Protein AF-A0A1C3RME6-F1 (afdb_monomer_lite)

Organism: Boreogadus saida (NCBI:txid44932)

Sequence (147 aa):
ELRRQRELEEEKRQHLVREQQKALLAQLQLDEETGEYIPCPPPSAPLQSAVTPLEVTQNVSYTEESGDAMSFDECLQLLAETFPVEETENTPVCLDTTAVSAPMMPPEQPVLPPATLSPAPLPPPPPQRITPDLEQAWMELLSLPEL

Secondary structure (DSSP, 8-state):
-HHHHHHHHHHHHHHHHHHHHHHHHTTEEE-TTT--EEEPPPTTS----S----------------TTS--HHHHHHHHHHHS------S-----------------------------PPPPPPPP----HHHHHHHHHHHTPPP-

pLDDT: mean 70.05, std 21.77, range [34.31, 98.56]

Foldseek 3Di:
DVVVVVVVVVVVVVVVVVVVVVVVQVQWDQDPVPRDTDGHDDPPPPPPDDDDPPPPPPPPPPPPDDPPPQDPVSVVVVVCVVDPPPCPDDDPPPPDDDDDDDDDDDDDDDDDDDDDDDDDDDDDDDPPPPPVVVVVVVVVVVPDDDD

Radius of gyration: 32.15 Å; chains: 1; bounding box: 65×58×82 Å

Structure (mmCIF, N/CA/C/O backbone):
data_AF-A0A1C3RME6-F1
#
_entry.id   AF-A0A1C3RME6-F1
#
loop_
_atom_site.group_PDB
_atom_site.id
_atom_site.type_symbol
_atom_site.label_atom_id
_atom_site.label_alt_id
_atom_site.label_comp_id
_atom_site.label_asym_id
_atom_site.label_entity_id
_atom_site.label_seq_id
_atom_site.pdbx_PDB_ins_code
_atom_site.Cartn_x
_atom_site.Cartn_y
_atom_site.Cartn_z
_atom_site.occupancy
_atom_site.B_iso_or_equiv
_atom_site.auth_seq_id
_atom_site.auth_comp_id
_atom_site.auth_asym_id
_atom_site.auth_atom_id
_atom_site.pdbx_PDB_model_num
ATOM 1 N N . GLU A 1 1 ? 17.113 -11.550 -31.499 1.00 85.44 1 GLU A N 1
ATOM 2 C CA . GLU A 1 1 ? 15.752 -11.051 -31.806 1.00 85.44 1 GLU A CA 1
ATOM 3 C C . GLU A 1 1 ? 14.664 -11.743 -30.984 1.00 85.44 1 GLU A C 1
ATOM 5 O O . GLU A 1 1 ? 13.968 -11.045 -30.261 1.00 85.44 1 GLU A O 1
ATOM 10 N N . LEU A 1 2 ? 14.581 -13.082 -30.966 1.00 94.06 2 LEU A N 1
ATOM 11 C CA . LEU A 1 2 ? 13.577 -13.829 -30.174 1.00 94.06 2 LEU A CA 1
ATOM 12 C C . LEU A 1 2 ? 13.525 -13.470 -28.676 1.00 94.06 2 LEU A C 1
ATOM 14 O O . LEU A 1 2 ? 12.446 -13.379 -28.099 1.00 94.06 2 LEU A O 1
ATOM 18 N N . ARG A 1 3 ? 14.679 -13.225 -28.044 1.00 95.06 3 ARG A N 1
ATOM 19 C CA . ARG A 1 3 ? 14.742 -12.800 -26.637 1.00 95.06 3 ARG A CA 1
ATOM 20 C C . ARG A 1 3 ? 14.055 -11.449 -26.404 1.00 95.06 3 ARG A C 1
ATOM 22 O O . ARG A 1 3 ? 13.219 -11.346 -25.518 1.00 95.06 3 ARG A O 1
ATOM 29 N N . ARG A 1 4 ? 14.343 -10.460 -27.256 1.00 96.25 4 ARG A N 1
ATOM 30 C CA . ARG A 1 4 ? 13.717 -9.129 -27.208 1.00 96.25 4 ARG A CA 1
ATOM 31 C C . ARG A 1 4 ? 12.199 -9.221 -27.400 1.00 96.25 4 ARG A C 1
ATOM 33 O O . ARG A 1 4 ? 11.458 -8.501 -26.747 1.00 96.25 4 ARG A O 1
ATOM 40 N N . GLN A 1 5 ? 11.736 -10.119 -28.273 1.00 96.75 5 GLN A N 1
ATOM 41 C CA . GLN A 1 5 ? 10.302 -10.334 -28.485 1.00 96.75 5 GLN A CA 1
ATOM 42 C C . GLN A 1 5 ? 9.608 -10.863 -27.223 1.00 96.75 5 GLN A C 1
ATOM 44 O O . GLN A 1 5 ? 8.546 -10.367 -26.859 1.00 96.75 5 GLN A O 1
ATOM 49 N N . ARG A 1 6 ? 10.225 -11.840 -26.545 1.00 97.44 6 ARG A N 1
ATOM 50 C CA . ARG A 1 6 ? 9.714 -12.379 -25.279 1.00 97.44 6 ARG A CA 1
ATOM 51 C C . ARG A 1 6 ? 9.652 -11.303 -24.195 1.00 97.44 6 ARG A C 1
ATOM 53 O O . ARG A 1 6 ? 8.645 -11.200 -23.509 1.00 97.44 6 ARG A O 1
ATOM 60 N N . GLU A 1 7 ? 10.710 -10.506 -24.066 1.00 97.69 7 GLU A N 1
ATOM 61 C CA . GLU A 1 7 ? 10.780 -9.413 -23.086 1.00 97.69 7 GLU A CA 1
ATOM 62 C C . GLU A 1 7 ? 9.644 -8.394 -23.308 1.00 97.69 7 GLU A C 1
ATOM 64 O O . GLU A 1 7 ? 8.964 -8.018 -22.357 1.00 97.69 7 GLU A O 1
ATOM 69 N N . LEU A 1 8 ? 9.356 -8.029 -24.564 1.00 97.81 8 LEU A N 1
ATOM 70 C CA . LEU A 1 8 ? 8.255 -7.118 -24.903 1.00 97.81 8 LEU A CA 1
ATOM 71 C C . LEU A 1 8 ? 6.871 -7.694 -24.549 1.00 97.81 8 LEU A C 1
ATOM 73 O O . LEU A 1 8 ? 5.979 -6.979 -24.096 1.00 97.81 8 LEU A O 1
ATOM 77 N N . GLU A 1 9 ? 6.655 -8.984 -24.801 1.00 97.44 9 GLU A N 1
ATOM 78 C CA . GLU A 1 9 ? 5.394 -9.651 -24.468 1.00 97.44 9 GLU A CA 1
ATOM 79 C C . GLU A 1 9 ? 5.183 -9.723 -22.953 1.00 97.44 9 GLU A C 1
ATOM 81 O O . GLU A 1 9 ? 4.087 -9.452 -22.452 1.00 97.44 9 GLU A O 1
ATOM 86 N N . GLU A 1 10 ? 6.249 -10.021 -22.215 1.00 98.06 10 GLU A N 1
ATOM 87 C CA . GLU A 1 10 ? 6.218 -10.036 -20.762 1.00 98.06 10 GLU A CA 1
ATOM 88 C C . GLU A 1 10 ? 5.923 -8.645 -20.190 1.00 98.06 10 GLU A C 1
ATOM 90 O O . GLU A 1 10 ? 5.068 -8.519 -19.312 1.00 98.06 10 GLU A O 1
ATOM 95 N N . GLU A 1 11 ? 6.544 -7.597 -20.734 1.00 98.00 11 GLU A N 1
ATOM 96 C CA . GLU A 1 11 ? 6.275 -6.213 -20.341 1.00 98.00 11 GLU A CA 1
ATOM 97 C C . GLU A 1 11 ? 4.802 -5.839 -20.560 1.00 98.00 11 GLU A C 1
ATOM 99 O O . GLU A 1 11 ? 4.163 -5.291 -19.658 1.00 98.00 11 GLU A O 1
ATOM 104 N N . LYS A 1 12 ? 4.216 -6.208 -21.708 1.00 98.38 12 LYS A N 1
ATOM 105 C CA . LYS A 1 12 ? 2.783 -5.992 -21.974 1.00 98.38 12 LYS A CA 1
ATOM 106 C C . LYS A 1 12 ? 1.897 -6.715 -20.965 1.00 98.38 12 LYS A C 1
ATOM 108 O O . LYS A 1 12 ? 0.927 -6.136 -20.476 1.00 98.38 12 LYS A O 1
ATOM 113 N N . ARG A 1 13 ? 2.233 -7.963 -20.625 1.00 98.38 13 ARG A N 1
ATOM 114 C CA . ARG A 1 13 ? 1.498 -8.732 -19.614 1.00 98.38 13 ARG A CA 1
ATOM 115 C C . ARG A 1 13 ? 1.576 -8.052 -18.248 1.00 98.38 13 ARG A C 1
ATOM 117 O O . ARG A 1 13 ? 0.554 -7.899 -17.584 1.00 98.38 13 ARG A O 1
ATOM 124 N N . GLN A 1 14 ? 2.767 -7.614 -17.843 1.00 98.38 14 GLN A N 1
ATOM 125 C CA . GLN A 1 14 ? 2.961 -6.895 -16.585 1.00 98.38 14 GLN A CA 1
ATOM 126 C C . GLN A 1 14 ? 2.200 -5.564 -16.568 1.00 98.38 14 GLN A C 1
ATOM 128 O O . GLN A 1 14 ? 1.603 -5.216 -15.551 1.00 98.38 14 GLN A O 1
ATOM 133 N N . HIS A 1 15 ? 2.189 -4.838 -17.686 1.00 98.56 15 HIS A N 1
ATOM 134 C CA . HIS A 1 15 ? 1.440 -3.594 -17.824 1.00 98.56 15 HIS A CA 1
ATOM 135 C C . HIS A 1 15 ? -0.065 -3.824 -17.649 1.00 98.56 15 HIS A C 1
ATOM 137 O O . HIS A 1 15 ? -0.709 -3.106 -16.893 1.00 98.56 15 HIS A O 1
ATOM 143 N N . LEU A 1 16 ? -0.621 -4.859 -18.285 1.00 98.56 16 LEU A N 1
ATOM 144 C CA . LEU A 1 16 ? -2.035 -5.207 -18.143 1.00 98.56 16 LEU A CA 1
ATOM 145 C C . LEU A 1 16 ? -2.411 -5.527 -16.689 1.00 98.56 16 LEU A C 1
ATOM 147 O O . LEU A 1 16 ? -3.456 -5.094 -16.212 1.00 98.56 16 LEU A O 1
ATOM 151 N N . VAL A 1 17 ? -1.567 -6.281 -15.979 1.00 98.44 17 VAL A N 1
ATOM 152 C CA . VAL A 1 17 ? -1.802 -6.604 -14.562 1.00 98.44 17 VAL A CA 1
ATOM 153 C C . VAL A 1 17 ? -1.770 -5.340 -13.703 1.00 98.44 17 VAL A C 1
ATOM 155 O O . VAL A 1 17 ? -2.672 -5.145 -12.892 1.00 98.44 17 VAL A O 1
ATOM 158 N N . ARG A 1 18 ? -0.785 -4.458 -13.914 1.00 98.50 18 ARG A N 1
ATOM 159 C CA . ARG A 1 18 ? -0.698 -3.173 -13.203 1.00 98.50 18 ARG A CA 1
ATOM 160 C C . ARG A 1 18 ? -1.922 -2.297 -13.449 1.00 98.50 18 ARG A C 1
ATOM 162 O O . ARG A 1 18 ? -2.466 -1.750 -12.497 1.00 98.50 18 ARG A O 1
ATOM 169 N N . GLU A 1 19 ? -2.386 -2.206 -14.692 1.00 98.19 19 GLU A N 1
ATOM 170 C CA . GLU A 1 19 ? -3.584 -1.431 -15.026 1.00 98.19 19 GLU A CA 1
ATOM 171 C C . GLU A 1 19 ? -4.847 -2.019 -14.383 1.00 98.19 19 GLU A C 1
ATOM 173 O O . GLU A 1 19 ? -5.666 -1.265 -13.866 1.00 98.19 19 GLU A O 1
ATOM 178 N N . GLN A 1 20 ? -4.986 -3.349 -14.323 1.00 98.19 20 GLN A N 1
ATOM 179 C CA . GLN A 1 20 ? -6.093 -3.977 -13.592 1.00 98.19 20 GLN A CA 1
ATOM 180 C C . GLN A 1 20 ? -6.042 -3.685 -12.088 1.00 98.19 20 GLN A C 1
ATOM 182 O O . GLN A 1 20 ? -7.061 -3.331 -11.500 1.00 98.19 20 GLN A O 1
ATOM 187 N N . GLN A 1 21 ? -4.867 -3.792 -11.462 1.00 97.31 21 GLN A N 1
ATOM 188 C CA . GLN A 1 21 ? -4.699 -3.453 -10.044 1.00 97.31 21 GLN A CA 1
ATOM 189 C C . GLN A 1 21 ? -5.022 -1.982 -9.782 1.00 97.31 21 GLN A C 1
ATOM 191 O O . GLN A 1 21 ? -5.743 -1.661 -8.841 1.00 97.31 21 GLN A O 1
ATOM 196 N N . LYS A 1 22 ? -4.545 -1.089 -10.650 1.00 97.00 22 LYS A N 1
ATOM 197 C CA . LYS A 1 22 ? -4.846 0.339 -10.583 1.00 97.00 22 LYS A CA 1
ATOM 198 C C . LYS A 1 22 ? -6.343 0.607 -10.731 1.00 97.00 22 LYS A C 1
ATOM 200 O O . LYS A 1 22 ? -6.877 1.417 -9.985 1.00 97.00 22 LYS A O 1
ATOM 205 N N . ALA A 1 23 ? -7.025 -0.080 -11.647 1.00 94.75 23 ALA A N 1
ATOM 206 C CA . ALA A 1 23 ? -8.469 0.045 -11.826 1.00 94.75 23 ALA A CA 1
ATOM 207 C C . ALA A 1 23 ? -9.260 -0.458 -10.606 1.00 94.75 23 ALA A C 1
ATOM 209 O O . ALA A 1 23 ? -10.302 0.107 -10.283 1.00 94.75 23 ALA A O 1
ATOM 210 N N . LEU A 1 24 ? -8.771 -1.490 -9.910 1.00 93.44 24 LEU A N 1
ATOM 211 C CA . LEU A 1 24 ? -9.358 -1.948 -8.649 1.00 93.44 24 LEU A CA 1
ATOM 212 C C . LEU A 1 24 ? -9.175 -0.905 -7.538 1.00 93.44 24 LEU A C 1
ATOM 214 O O . LEU A 1 24 ? -10.134 -0.568 -6.856 1.00 93.44 24 LEU A O 1
ATOM 218 N N . LEU A 1 25 ? -7.970 -0.350 -7.398 1.00 94.12 25 LEU A N 1
ATOM 219 C CA . LEU A 1 25 ? -7.682 0.683 -6.399 1.00 94.12 25 LEU A CA 1
ATOM 220 C C . LEU A 1 25 ? -8.427 1.995 -6.677 1.00 94.12 25 LEU A C 1
ATOM 222 O O . LEU A 1 25 ? -8.853 2.655 -5.741 1.00 94.12 25 LEU A O 1
ATOM 226 N N . ALA A 1 26 ? -8.635 2.359 -7.945 1.00 93.06 26 ALA A N 1
ATOM 227 C CA . ALA A 1 26 ? -9.382 3.560 -8.328 1.00 93.06 26 ALA A CA 1
ATOM 228 C C . ALA A 1 26 ? -10.871 3.507 -7.941 1.00 93.06 26 ALA A C 1
ATOM 230 O O . ALA A 1 26 ? -11.537 4.539 -7.922 1.00 93.06 26 ALA A O 1
ATOM 231 N N . GLN A 1 27 ? -11.397 2.315 -7.644 1.00 93.50 27 GLN A N 1
ATOM 232 C CA . GLN A 1 27 ? -12.745 2.138 -7.102 1.00 93.50 27 GLN A CA 1
ATOM 233 C C . GLN A 1 27 ? -12.799 2.347 -5.584 1.00 93.50 27 GLN A C 1
ATOM 235 O O . GLN A 1 27 ? -13.864 2.175 -5.005 1.00 93.50 27 GLN A O 1
ATOM 240 N N . LEU A 1 28 ? -11.687 2.696 -4.935 1.00 93.69 28 LEU A N 1
ATOM 241 C CA . LEU A 1 28 ? -11.619 2.995 -3.511 1.00 93.69 28 LEU A CA 1
ATOM 242 C C . LEU A 1 28 ? -11.263 4.474 -3.312 1.00 93.69 28 LEU A C 1
ATOM 244 O O . LEU A 1 28 ? -10.358 4.994 -3.966 1.00 93.69 28 LEU A O 1
ATOM 248 N N . GLN A 1 29 ? -11.948 5.143 -2.389 1.00 93.25 29 GLN A N 1
ATOM 249 C CA . GLN A 1 29 ? -11.648 6.503 -1.944 1.00 93.25 29 GLN A CA 1
ATOM 250 C C . GLN A 1 29 ? -11.252 6.467 -0.473 1.00 93.25 29 GLN A C 1
ATOM 252 O O . GLN A 1 29 ? -11.883 5.776 0.318 1.00 93.25 29 GLN A O 1
ATOM 257 N N . LEU A 1 30 ? -10.198 7.198 -0.115 1.00 93.75 30 LEU A N 1
ATOM 258 C CA . LEU A 1 30 ? -9.815 7.379 1.279 1.00 93.75 30 LEU A CA 1
ATOM 259 C C . LEU A 1 30 ? -10.784 8.368 1.932 1.00 93.75 30 LEU A C 1
ATOM 261 O O . LEU A 1 30 ? -10.936 9.488 1.443 1.00 93.75 30 LEU A O 1
ATOM 265 N N . ASP A 1 31 ? -11.435 7.948 3.007 1.00 95.81 31 ASP A N 1
ATOM 266 C CA . ASP A 1 31 ? -12.222 8.824 3.862 1.00 95.81 31 ASP A CA 1
ATOM 267 C C . ASP A 1 31 ? -11.277 9.651 4.744 1.00 95.81 31 ASP A C 1
ATOM 269 O O . ASP A 1 31 ? -10.496 9.093 5.512 1.00 95.81 31 ASP A O 1
ATOM 273 N N . GLU A 1 32 ? -11.322 10.978 4.623 1.00 95.25 32 GLU A N 1
ATOM 274 C CA . GLU A 1 32 ? -10.456 11.885 5.386 1.00 95.25 32 GLU A CA 1
ATOM 275 C C . GLU A 1 32 ? -10.823 11.935 6.878 1.00 95.25 32 GLU A C 1
ATOM 277 O O . GLU A 1 32 ? -9.965 12.253 7.700 1.00 95.25 32 GLU A O 1
ATOM 282 N N . GLU A 1 33 ? -12.069 11.606 7.238 1.00 93.69 33 GLU A N 1
ATOM 283 C CA . GLU A 1 33 ? -12.520 11.598 8.634 1.00 93.69 33 GLU A CA 1
ATOM 284 C C . GLU A 1 33 ? -12.075 10.322 9.363 1.00 93.69 33 GLU A C 1
ATOM 286 O O . GLU A 1 33 ? -11.569 10.393 10.485 1.00 93.69 33 GLU A O 1
ATOM 291 N N . THR A 1 34 ? -12.213 9.164 8.711 1.00 94.38 34 THR A N 1
ATOM 292 C CA . THR A 1 34 ? -11.934 7.853 9.328 1.00 94.38 34 THR A CA 1
ATOM 293 C C . THR A 1 34 ? -10.549 7.295 8.964 1.00 94.38 34 THR A C 1
ATOM 295 O O . THR A 1 34 ? -9.998 6.469 9.688 1.00 94.38 34 THR A O 1
ATOM 298 N N . GLY A 1 35 ? -9.947 7.738 7.856 1.00 95.88 35 GLY A N 1
ATOM 299 C CA . GLY A 1 35 ? -8.686 7.202 7.326 1.00 95.88 35 GLY A CA 1
ATOM 300 C C . GLY A 1 35 ? -8.822 5.836 6.640 1.00 95.88 35 GLY A C 1
ATOM 301 O O . GLY A 1 35 ? -7.819 5.170 6.380 1.00 95.88 35 GLY A O 1
ATOM 302 N N . GLU A 1 36 ? -10.047 5.401 6.348 1.00 95.00 36 GLU A N 1
ATOM 303 C CA . GLU A 1 36 ? -10.349 4.103 5.741 1.00 95.00 36 GLU A CA 1
ATOM 304 C C . GLU A 1 36 ? -10.625 4.230 4.236 1.00 95.00 36 GLU A C 1
ATOM 306 O O . GLU A 1 36 ? -11.135 5.242 3.762 1.00 95.00 36 GLU A O 1
ATOM 311 N N . TYR A 1 37 ? -10.297 3.194 3.459 1.00 94.88 37 TYR A N 1
ATOM 312 C CA . TYR A 1 37 ? -10.639 3.135 2.035 1.00 94.88 37 TYR A CA 1
ATOM 313 C C . TYR A 1 37 ? -12.058 2.585 1.852 1.00 94.88 37 TYR A C 1
ATOM 315 O O . TYR A 1 37 ? -12.301 1.404 2.105 1.00 94.88 37 TYR A O 1
ATOM 323 N N . ILE A 1 38 ? -12.974 3.412 1.351 1.00 94.69 38 ILE A N 1
ATOM 324 C CA . ILE A 1 38 ? -14.369 3.050 1.082 1.00 94.69 38 ILE A CA 1
ATOM 325 C C . ILE A 1 38 ? -14.636 2.873 -0.425 1.00 94.69 38 ILE A C 1
ATOM 327 O O . ILE A 1 38 ? -14.039 3.580 -1.241 1.00 94.69 38 ILE A O 1
ATOM 331 N N . PRO A 1 39 ? -15.522 1.947 -0.843 1.00 93.25 39 PRO A N 1
ATOM 332 C CA . PRO A 1 39 ? -15.876 1.780 -2.252 1.00 93.25 39 PRO A CA 1
ATOM 333 C C . PRO A 1 39 ? -16.585 3.006 -2.849 1.00 93.25 39 PRO A C 1
ATOM 335 O O . PRO A 1 39 ? -17.614 3.453 -2.344 1.00 93.25 39 PRO A O 1
ATOM 338 N N . CYS A 1 40 ? -16.083 3.497 -3.981 1.00 85.50 40 CYS A N 1
ATOM 339 C CA . CYS A 1 40 ? -16.723 4.526 -4.792 1.00 85.50 40 CYS A CA 1
ATOM 340 C C . CYS A 1 40 ? -17.900 3.930 -5.579 1.00 85.50 40 CYS A C 1
ATOM 342 O O . CYS A 1 40 ? -17.709 2.951 -6.312 1.00 85.50 40 CYS A O 1
ATOM 344 N N . PRO A 1 41 ? -19.102 4.528 -5.532 1.00 76.81 41 PRO A N 1
ATOM 345 C CA . PRO A 1 41 ? -20.180 4.122 -6.420 1.00 76.81 41 PRO A CA 1
ATOM 346 C C . PRO A 1 41 ? -19.807 4.406 -7.889 1.00 76.81 41 PRO A C 1
ATOM 348 O O . PRO A 1 41 ? -19.129 5.395 -8.185 1.00 76.81 41 PRO A O 1
ATOM 351 N N . PRO A 1 42 ? -20.247 3.562 -8.840 1.00 75.12 42 PRO A N 1
ATOM 352 C CA . PRO A 1 42 ? -19.951 3.764 -10.251 1.00 75.12 42 PRO A CA 1
ATOM 353 C C . PRO A 1 42 ? -20.575 5.076 -10.763 1.00 75.12 42 PRO A C 1
ATOM 355 O O . PRO A 1 42 ? -21.692 5.422 -10.373 1.00 75.12 42 PRO A O 1
ATOM 358 N N . PRO A 1 43 ? -19.929 5.771 -11.719 1.00 66.06 43 PRO A N 1
ATOM 359 C CA . PRO A 1 43 ? -20.345 7.097 -12.199 1.00 66.06 43 PRO A CA 1
ATOM 360 C C . PRO A 1 43 ? -21.704 7.130 -12.926 1.00 66.06 43 PRO A C 1
ATOM 362 O O . PRO A 1 43 ? -22.167 8.197 -13.315 1.00 66.06 43 PRO A O 1
ATOM 365 N N . SER A 1 44 ? -22.344 5.978 -13.149 1.00 59.00 44 SER A N 1
ATOM 366 C CA . SER A 1 44 ? -23.678 5.870 -13.762 1.00 59.00 44 SER A CA 1
ATOM 367 C C . SER A 1 44 ? -24.819 5.736 -12.751 1.00 59.00 44 SER A C 1
ATOM 369 O O . SER A 1 44 ? -25.978 5.697 -13.161 1.00 59.00 44 SER A O 1
ATOM 371 N N . ALA A 1 45 ? -24.527 5.672 -11.450 1.00 53.12 45 ALA A N 1
ATOM 372 C CA . ALA A 1 45 ? -25.559 5.788 -10.431 1.00 53.12 45 ALA A CA 1
ATOM 373 C C . ALA A 1 45 ? -25.965 7.270 -10.317 1.00 53.12 45 ALA A C 1
ATOM 375 O O . ALA A 1 45 ? -25.095 8.116 -10.093 1.00 53.12 45 ALA A O 1
ATOM 376 N N . PRO A 1 46 ? -27.252 7.629 -10.487 1.00 50.25 46 PRO A N 1
ATOM 377 C CA . PRO A 1 46 ? -27.706 8.983 -10.209 1.00 50.25 46 PRO A CA 1
ATOM 378 C C . PRO A 1 46 ? -27.309 9.344 -8.778 1.00 50.25 46 PRO A C 1
ATOM 380 O O . PRO A 1 46 ? -27.621 8.595 -7.854 1.00 50.25 46 PRO A O 1
ATOM 383 N N . LEU A 1 47 ? -26.627 10.479 -8.605 1.00 50.62 47 LEU A N 1
ATOM 384 C CA . LEU A 1 47 ? -26.318 11.058 -7.301 1.00 50.62 47 LEU A CA 1
ATOM 385 C C . LEU A 1 47 ? -27.630 11.425 -6.595 1.00 50.62 47 LEU A C 1
ATOM 387 O O . LEU A 1 47 ? -28.085 12.568 -6.646 1.00 50.62 47 LEU A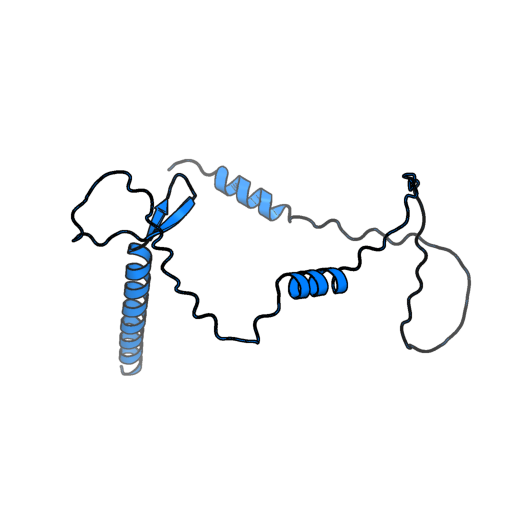 O 1
ATOM 391 N N . GLN A 1 48 ? -28.257 10.452 -5.939 1.00 48.00 48 GLN A N 1
ATOM 392 C CA . GLN A 1 48 ? -29.165 10.739 -4.843 1.00 48.00 48 GLN A CA 1
ATOM 393 C C . GLN A 1 48 ? -28.290 11.053 -3.637 1.00 48.00 48 GLN A C 1
ATOM 395 O O . GLN A 1 48 ? -27.747 10.189 -2.959 1.00 48.00 48 GLN A O 1
ATOM 400 N N . SER A 1 49 ? -28.072 12.355 -3.498 1.00 53.03 49 SER A N 1
ATOM 401 C CA . SER A 1 49 ? -27.528 13.008 -2.325 1.00 53.03 49 SER A CA 1
ATOM 402 C C . SER A 1 49 ? -28.276 12.581 -1.056 1.00 53.03 49 SER A C 1
ATOM 404 O O . SER A 1 49 ? -29.471 12.300 -1.112 1.00 53.03 49 SER A O 1
ATOM 406 N N . ALA A 1 50 ? -27.579 12.698 0.072 1.00 42.34 50 ALA A N 1
ATOM 407 C CA . ALA A 1 50 ? -28.103 12.714 1.434 1.00 42.34 50 ALA A CA 1
ATOM 408 C C . ALA A 1 50 ? -28.471 11.360 2.063 1.00 42.34 50 ALA A C 1
ATOM 410 O O . ALA A 1 50 ? -29.341 10.639 1.593 1.00 42.34 50 ALA A O 1
ATOM 411 N N . VAL A 1 51 ? -27.823 11.107 3.208 1.00 46.91 51 VAL A N 1
ATOM 412 C CA . VAL A 1 51 ? -28.388 10.502 4.426 1.00 46.91 51 VAL A CA 1
ATOM 413 C C . VAL A 1 51 ? -29.569 9.572 4.154 1.00 46.91 51 VAL A C 1
ATOM 415 O O . VAL A 1 51 ? -30.729 9.927 4.343 1.00 46.91 51 VAL A O 1
ATOM 418 N N . THR A 1 52 ? -29.268 8.344 3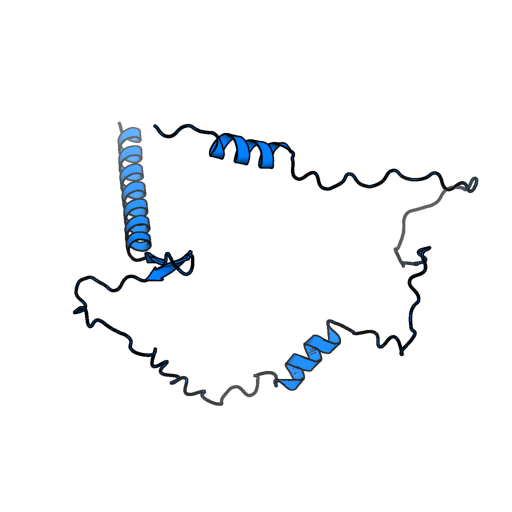.768 1.00 39.84 52 THR A N 1
ATOM 419 C CA . THR A 1 52 ? -30.169 7.232 4.046 1.00 39.84 52 THR A CA 1
ATOM 420 C C . THR A 1 52 ? -29.488 6.403 5.121 1.00 39.84 52 THR A C 1
ATOM 422 O O . THR A 1 52 ? -28.361 5.956 4.884 1.00 39.84 52 THR A O 1
ATOM 425 N N . PRO A 1 53 ? -30.106 6.215 6.305 1.00 45.03 53 PRO A N 1
ATOM 426 C CA . PRO A 1 53 ? -29.648 5.193 7.227 1.00 45.03 53 PRO A CA 1
ATOM 427 C C . PRO A 1 53 ? -29.539 3.913 6.415 1.00 45.03 53 PRO A C 1
ATOM 429 O O . PRO A 1 53 ? -30.469 3.575 5.685 1.00 45.03 53 PRO A O 1
ATOM 432 N N . LEU A 1 54 ? -28.381 3.272 6.494 1.00 45.06 54 LEU A N 1
ATOM 433 C CA . LEU A 1 54 ? -28.153 1.931 6.000 1.00 45.06 54 LEU A CA 1
ATOM 434 C C . LEU A 1 54 ? -29.316 1.060 6.500 1.00 45.06 54 LEU A C 1
ATOM 436 O O . LEU A 1 54 ? -29.311 0.616 7.647 1.00 45.06 54 LEU A O 1
ATOM 440 N N . GLU A 1 55 ? -30.340 0.856 5.669 1.00 47.88 55 GLU A N 1
ATOM 441 C CA . GLU A 1 55 ? -31.270 -0.252 5.826 1.00 47.88 55 GLU A CA 1
ATOM 442 C C . GLU A 1 55 ? -30.422 -1.497 5.587 1.00 47.88 55 GLU A C 1
ATOM 444 O O . GLU A 1 55 ? -30.310 -2.022 4.478 1.00 47.88 55 GLU A O 1
ATOM 449 N N . VAL A 1 56 ? -29.749 -1.925 6.658 1.00 50.78 56 VAL A N 1
ATOM 450 C CA . VAL A 1 56 ? -29.250 -3.278 6.813 1.00 50.78 56 VAL A CA 1
ATOM 451 C C . VAL A 1 56 ? -30.496 -4.139 6.707 1.00 50.78 56 VAL A C 1
ATOM 453 O O . VAL A 1 56 ? -31.235 -4.328 7.671 1.00 50.78 56 VAL A O 1
ATOM 456 N N . THR A 1 57 ? -30.768 -4.608 5.496 1.00 47.62 57 THR A N 1
ATOM 457 C CA . THR A 1 57 ? -31.683 -5.708 5.242 1.00 47.62 57 THR A CA 1
ATOM 458 C C . THR A 1 57 ? -31.077 -6.915 5.942 1.00 47.62 57 THR A C 1
ATOM 460 O O . THR A 1 57 ? -30.301 -7.684 5.380 1.00 47.62 57 THR A O 1
ATOM 463 N N . GLN A 1 58 ? -31.373 -7.040 7.237 1.00 52.50 58 GLN A N 1
ATOM 464 C CA . GLN A 1 58 ? -31.068 -8.206 8.050 1.00 52.50 58 GLN A CA 1
ATOM 465 C C . GLN A 1 58 ? -32.043 -9.318 7.646 1.00 52.50 58 GLN A C 1
ATOM 467 O O . GLN A 1 58 ? -32.867 -9.791 8.418 1.00 52.50 58 GLN A O 1
ATOM 472 N N . ASN A 1 59 ? -31.969 -9.717 6.381 1.00 52.28 59 ASN A N 1
ATOM 473 C CA . ASN A 1 59 ? -32.703 -10.832 5.814 1.00 52.28 59 ASN A CA 1
ATOM 474 C C . ASN A 1 59 ? -31.753 -12.028 5.735 1.00 52.28 59 ASN A C 1
ATOM 476 O O . ASN A 1 59 ? -31.630 -12.676 4.701 1.00 52.28 59 ASN A O 1
ATOM 480 N N . VAL A 1 60 ? -31.070 -12.320 6.844 1.00 48.00 60 VAL A N 1
ATOM 481 C CA . VAL A 1 60 ? -30.572 -13.670 7.082 1.00 48.00 60 VAL A CA 1
ATOM 482 C C . VAL A 1 60 ? -31.743 -14.403 7.708 1.00 48.00 60 VAL A C 1
ATOM 484 O O . VAL A 1 60 ? -31.963 -14.366 8.915 1.00 48.00 60 VAL A O 1
ATOM 487 N N . SER A 1 61 ? -32.563 -15.019 6.861 1.00 53.00 61 SER A N 1
ATOM 488 C CA . SER A 1 61 ? -33.378 -16.139 7.302 1.00 53.00 61 SER A CA 1
ATOM 489 C C . SER A 1 61 ? -32.404 -17.209 7.784 1.00 53.00 61 SER A C 1
ATOM 491 O O . SER A 1 61 ? -31.835 -17.935 6.970 1.00 53.00 61 SER A O 1
ATOM 493 N N . TYR A 1 62 ? -32.155 -17.248 9.093 1.00 54.53 62 TYR A N 1
ATOM 494 C CA . TYR A 1 62 ? -31.489 -18.369 9.732 1.00 54.53 62 TYR A CA 1
ATOM 495 C C . TYR A 1 62 ? -32.396 -19.576 9.508 1.00 54.53 62 TYR A C 1
ATOM 497 O O . TYR A 1 62 ? -33.410 -19.740 10.182 1.00 54.53 62 TYR A O 1
ATOM 505 N N . THR A 1 63 ? -32.090 -20.388 8.499 1.00 56.88 63 THR A N 1
ATOM 506 C CA . THR A 1 63 ? -32.547 -21.772 8.489 1.00 56.88 63 THR A CA 1
ATOM 507 C C . THR A 1 63 ? -31.957 -22.405 9.739 1.00 56.88 63 THR A C 1
ATOM 509 O O . THR A 1 63 ? -30.757 -22.661 9.806 1.00 56.88 63 THR A O 1
ATOM 512 N N . GLU A 1 64 ? -32.801 -22.560 10.753 1.00 55.78 64 GLU A N 1
ATOM 513 C CA . GLU A 1 64 ? -32.571 -23.373 11.939 1.00 55.78 64 GLU A CA 1
ATOM 514 C C . GLU A 1 64 ? -32.446 -24.834 11.488 1.00 55.78 64 GLU A C 1
ATOM 516 O O . GLU A 1 64 ? -33.382 -25.619 11.568 1.00 55.78 64 GLU A O 1
ATOM 521 N N . GLU A 1 65 ? -31.304 -25.179 10.898 1.00 58.41 65 GLU A N 1
ATOM 522 C CA . GLU A 1 65 ? -30.936 -26.558 10.599 1.00 58.41 65 GLU A CA 1
ATOM 523 C C . GLU A 1 65 ? -29.413 -26.697 10.542 1.00 58.41 65 GLU A C 1
ATOM 525 O O . GLU A 1 65 ? -28.791 -26.870 9.498 1.00 58.41 65 GLU A O 1
ATOM 530 N N . SER A 1 66 ? -28.804 -26.656 11.718 1.00 53.81 66 SER A N 1
ATOM 531 C CA . SER A 1 66 ? -27.672 -27.523 12.012 1.00 53.81 66 SER A CA 1
ATOM 532 C C . SER A 1 66 ? -27.694 -27.807 13.507 1.00 53.81 66 SER A C 1
ATOM 534 O O . SER A 1 66 ? -27.329 -26.965 14.323 1.00 53.81 66 SER A O 1
ATOM 536 N N . GLY A 1 67 ? -28.130 -29.012 13.881 1.00 57.62 67 GLY A N 1
ATOM 537 C CA . GLY A 1 67 ? -28.014 -29.557 15.243 1.00 57.62 67 GLY A CA 1
ATOM 538 C C . GLY A 1 67 ? -26.563 -29.827 15.668 1.00 57.62 67 GLY A C 1
ATOM 539 O O . GLY A 1 67 ? -26.301 -30.819 16.335 1.00 57.62 67 GLY A O 1
ATOM 540 N N . ASP A 1 68 ? -25.644 -28.972 15.219 1.00 60.78 68 ASP A N 1
ATOM 541 C CA . ASP A 1 68 ? -24.188 -29.030 15.368 1.00 60.78 68 ASP A CA 1
ATOM 542 C C . ASP A 1 68 ? -23.595 -27.636 15.679 1.00 60.78 68 ASP A C 1
ATOM 544 O O . ASP A 1 68 ? -22.385 -27.463 15.789 1.00 60.78 68 ASP A O 1
ATOM 548 N N . ALA A 1 69 ? -24.432 -26.599 15.817 1.00 75.25 69 ALA A N 1
ATOM 549 C CA . ALA A 1 69 ? -23.975 -25.322 16.349 1.00 75.25 69 ALA A CA 1
ATOM 550 C C . ALA A 1 69 ? -23.793 -25.462 17.868 1.00 75.25 69 ALA A C 1
ATOM 552 O O . ALA A 1 69 ? -24.780 -25.581 18.595 1.00 75.25 69 ALA A O 1
ATOM 553 N N . MET A 1 70 ? -22.537 -25.460 18.331 1.00 73.69 70 MET A N 1
ATOM 554 C CA . MET A 1 70 ? -22.194 -25.399 19.758 1.00 73.69 70 MET A CA 1
ATOM 555 C C . MET A 1 70 ? -23.004 -24.271 20.409 1.00 73.69 70 MET A C 1
ATOM 557 O O . MET A 1 70 ? -23.054 -23.147 19.894 1.00 73.69 70 MET A O 1
ATOM 561 N N . SER A 1 71 ? -23.683 -24.576 21.511 1.00 83.00 71 SER A N 1
ATOM 562 C CA . SER A 1 71 ? -24.504 -23.584 22.212 1.00 83.00 71 SER A CA 1
ATOM 563 C C . SER A 1 71 ? -23.639 -22.430 22.743 1.00 83.00 71 SER A C 1
ATOM 565 O O . SER A 1 71 ? -22.443 -22.594 22.986 1.00 83.00 71 SER A O 1
ATOM 567 N N . PHE A 1 72 ? -24.227 -21.244 22.944 1.00 89.12 72 PHE A N 1
ATOM 568 C CA . PHE A 1 72 ? -23.489 -20.086 23.471 1.00 89.12 72 PHE A CA 1
ATOM 569 C C . PHE A 1 72 ? -22.778 -20.399 24.800 1.00 89.12 72 PHE A C 1
ATOM 571 O O . PHE A 1 72 ? -21.623 -20.017 24.987 1.00 89.12 72 PHE A O 1
ATOM 578 N N . ASP A 1 73 ? -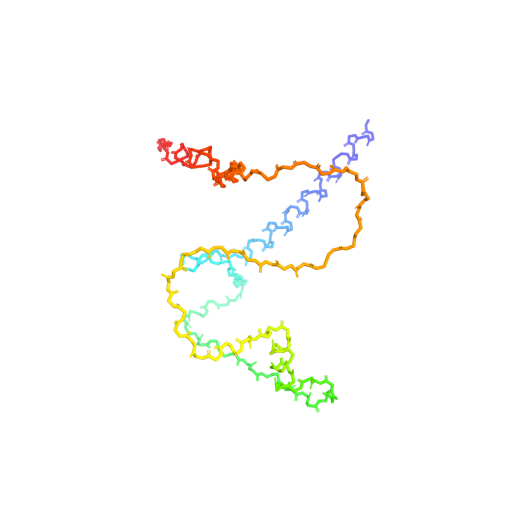23.440 -21.147 25.685 1.00 88.94 73 ASP A N 1
ATOM 579 C CA . ASP A 1 73 ? -22.888 -21.552 26.981 1.00 88.94 73 ASP A CA 1
ATOM 580 C C . ASP A 1 73 ? -21.701 -22.511 26.834 1.00 88.94 73 ASP A C 1
ATOM 582 O O . ASP A 1 73 ? -20.719 -22.407 27.562 1.00 88.94 73 ASP A O 1
ATOM 586 N N . GLU A 1 74 ? -21.746 -23.404 25.848 1.00 89.81 74 GLU A N 1
ATOM 587 C CA . GLU A 1 74 ? -20.647 -24.317 25.537 1.00 89.81 74 GLU A CA 1
ATOM 588 C C . GLU A 1 74 ? -19.421 -23.564 25.001 1.00 89.81 74 GLU A C 1
ATOM 590 O O . GLU A 1 74 ? -18.296 -23.811 25.439 1.00 89.81 74 GLU A O 1
ATOM 595 N N . CYS A 1 75 ? -19.631 -22.567 24.133 1.00 90.75 75 CYS A N 1
ATOM 596 C CA . CYS A 1 75 ? -18.568 -21.650 23.718 1.00 90.75 75 CYS A CA 1
ATOM 597 C C . CYS A 1 75 ? -17.964 -20.892 24.908 1.00 90.75 75 CYS A C 1
ATOM 599 O O . CYS A 1 75 ? -16.742 -20.766 24.998 1.00 90.75 75 CYS A O 1
ATOM 601 N N . LEU A 1 76 ? -18.798 -20.398 25.826 1.00 90.62 76 LEU A N 1
ATOM 602 C CA . LEU A 1 76 ? -18.326 -19.704 27.022 1.00 90.62 76 LEU A CA 1
ATOM 603 C C . LEU A 1 76 ? -17.530 -20.638 27.946 1.00 90.62 76 LEU A C 1
ATOM 605 O O . LEU A 1 76 ? -16.504 -20.235 28.496 1.00 90.62 76 LEU A O 1
ATOM 609 N N . GLN A 1 77 ? -17.960 -21.890 28.079 1.00 90.12 77 GLN A N 1
ATOM 610 C CA . GLN A 1 77 ? -17.272 -22.888 28.887 1.00 90.12 77 GLN A CA 1
ATOM 611 C C . GLN A 1 77 ? -15.891 -23.248 28.318 1.00 90.12 77 GLN A C 1
ATOM 613 O O . GLN A 1 77 ? -14.921 -23.273 29.070 1.00 90.12 77 GLN A O 1
ATOM 618 N N . LEU A 1 78 ? -15.762 -23.421 26.998 1.00 91.94 78 LEU A N 1
ATOM 619 C CA . LEU A 1 78 ? -14.465 -23.606 26.326 1.00 91.94 78 LEU A CA 1
ATOM 620 C C . LEU A 1 78 ? -13.484 -22.458 26.615 1.00 91.94 78 LEU A C 1
ATOM 622 O O . LEU A 1 78 ? -12.285 -22.685 26.808 1.00 91.94 78 LEU A O 1
ATOM 626 N N . LEU A 1 79 ? -13.986 -21.220 26.671 1.00 91.56 79 LEU A N 1
ATOM 627 C CA . LEU A 1 79 ? -13.179 -20.057 27.041 1.00 91.56 79 LEU A CA 1
ATOM 628 C C . LEU A 1 79 ? -12.744 -20.120 28.512 1.00 91.56 79 LEU A C 1
ATOM 630 O O . LEU A 1 79 ? -11.576 -19.865 28.803 1.00 91.56 79 LEU A O 1
ATOM 634 N N . ALA A 1 80 ? -13.641 -20.504 29.423 1.00 86.81 80 ALA A N 1
ATOM 635 C CA . ALA A 1 80 ? -13.320 -20.667 30.841 1.00 86.81 80 ALA A CA 1
ATOM 636 C C . ALA A 1 80 ? -12.297 -21.794 31.095 1.00 86.81 80 ALA A C 1
ATOM 638 O O . ALA A 1 80 ? -11.425 -21.652 31.948 1.00 86.81 80 ALA A O 1
ATOM 639 N N . GLU A 1 81 ? -12.364 -22.889 30.334 1.00 84.06 81 GLU A N 1
ATOM 640 C CA . GLU A 1 81 ? -11.412 -24.003 30.426 1.00 84.06 81 GLU A CA 1
ATOM 641 C C . GLU A 1 81 ? -10.032 -23.651 29.849 1.00 84.06 81 GLU A C 1
ATOM 643 O O . GLU A 1 81 ? -9.008 -24.083 30.377 1.00 84.06 81 GLU A O 1
ATOM 648 N N . THR A 1 82 ? -9.983 -22.846 28.783 1.00 85.62 82 THR A N 1
ATOM 649 C CA . THR A 1 82 ? -8.715 -22.429 28.154 1.00 85.62 82 THR A CA 1
ATOM 650 C C . THR A 1 82 ? -7.973 -21.388 28.994 1.00 85.62 82 THR A C 1
ATOM 652 O O . THR A 1 82 ? -6.741 -21.347 28.993 1.00 85.62 82 THR A O 1
ATOM 655 N N . PHE A 1 83 ? -8.718 -20.556 29.723 1.00 83.44 83 PHE A N 1
ATOM 656 C CA . PHE A 1 83 ? -8.180 -19.513 30.588 1.00 83.44 83 PHE A CA 1
ATOM 657 C C . PHE A 1 83 ? -8.629 -19.747 32.033 1.00 83.44 83 PHE A C 1
ATOM 659 O O . PHE A 1 83 ? -9.512 -19.032 32.514 1.00 83.44 83 PHE A O 1
ATOM 666 N N . PRO A 1 84 ? -8.036 -20.724 32.747 1.00 72.94 84 PRO A N 1
ATOM 667 C CA . PRO A 1 84 ? -8.351 -20.929 34.149 1.00 72.94 84 PRO A CA 1
ATOM 668 C C . PRO A 1 84 ? -7.976 -19.665 34.924 1.00 72.94 84 PRO A C 1
ATOM 670 O O . PRO A 1 84 ? -6.803 -19.331 35.097 1.00 72.94 84 PRO A O 1
ATOM 673 N N . VAL A 1 85 ? -8.995 -18.940 35.378 1.00 69.38 85 VAL A N 1
ATOM 674 C CA . VAL A 1 85 ? -8.828 -17.946 36.429 1.00 69.38 85 VAL A CA 1
ATOM 675 C C . VAL A 1 85 ? -8.627 -18.758 37.693 1.00 69.38 85 VAL A C 1
ATOM 677 O O . VAL A 1 85 ? -9.573 -19.346 38.211 1.00 69.38 85 VAL A O 1
ATOM 680 N N . GLU A 1 86 ? -7.389 -18.842 38.174 1.00 65.12 86 GLU A N 1
ATOM 681 C CA . GLU A 1 86 ? -7.181 -19.280 39.545 1.00 65.12 86 GLU A CA 1
ATOM 682 C C . GLU A 1 86 ? -7.938 -18.286 40.428 1.00 65.12 86 GLU A C 1
ATOM 684 O O . GLU A 1 86 ? -7.536 -17.126 40.557 1.00 65.12 86 GLU A O 1
ATOM 689 N N . GLU A 1 87 ? -9.065 -18.717 41.003 1.00 59.28 87 GLU A N 1
ATOM 690 C CA . GLU A 1 87 ? -9.672 -18.050 42.148 1.00 59.28 87 GLU A CA 1
ATOM 691 C C . GLU A 1 87 ? -8.673 -18.172 43.298 1.00 59.28 87 GLU A C 1
ATOM 693 O O . GLU A 1 87 ? -8.780 -19.010 44.192 1.00 59.28 87 GLU A O 1
ATOM 698 N N . THR A 1 88 ? -7.648 -17.322 43.254 1.00 49.78 88 THR A N 1
ATOM 699 C CA . THR A 1 88 ? -6.878 -16.976 44.431 1.00 49.78 88 THR A CA 1
ATOM 700 C C . THR A 1 88 ? -7.851 -16.201 45.303 1.00 49.78 88 THR A C 1
ATOM 702 O O . THR A 1 88 ? -8.033 -14.992 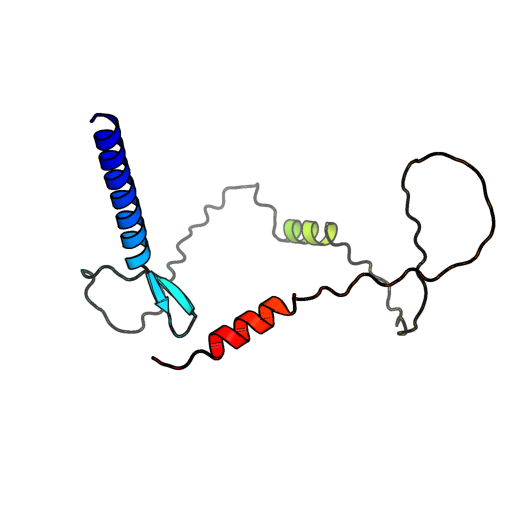45.152 1.00 49.78 88 THR A O 1
ATOM 705 N N . GLU A 1 89 ? -8.570 -16.958 46.131 1.00 46.50 89 GLU A N 1
ATOM 706 C CA . GLU A 1 89 ? -9.302 -16.516 47.306 1.00 46.50 89 GLU A CA 1
ATOM 707 C C . GLU A 1 89 ? -8.686 -15.220 47.838 1.00 46.50 89 GLU A C 1
ATOM 709 O O . GLU A 1 89 ? -7.492 -15.186 48.141 1.00 46.50 89 GLU A O 1
ATOM 714 N N . ASN A 1 90 ? -9.508 -14.165 47.879 1.00 50.41 90 ASN A N 1
ATOM 715 C CA . ASN A 1 90 ? -9.306 -12.869 48.532 1.00 50.41 90 ASN A CA 1
ATOM 716 C C . ASN A 1 90 ? -8.148 -12.839 49.550 1.00 50.41 90 ASN A C 1
ATOM 718 O O . ASN A 1 90 ? -8.341 -12.828 50.765 1.00 50.41 90 ASN A O 1
ATOM 722 N N . THR A 1 91 ? -6.926 -12.744 49.049 1.00 39.84 91 THR A N 1
ATOM 723 C CA . THR A 1 91 ? -5.752 -12.403 49.833 1.00 39.84 91 THR A CA 1
ATOM 724 C C . THR A 1 91 ? -5.328 -11.044 49.306 1.00 39.84 91 THR A C 1
ATOM 726 O O . THR A 1 91 ? -4.994 -10.932 48.126 1.00 39.84 91 THR A O 1
ATOM 729 N N . PRO A 1 92 ? -5.391 -9.965 50.110 1.00 51.66 92 PRO A N 1
ATOM 730 C CA . PRO A 1 92 ? -4.764 -8.715 49.723 1.00 51.66 92 PRO A CA 1
ATOM 731 C C . PRO A 1 92 ? -3.260 -8.985 49.693 1.00 51.66 92 PRO A C 1
ATOM 733 O O . PRO A 1 92 ? -2.575 -8.886 50.712 1.00 51.66 92 PRO A O 1
ATOM 736 N N . VAL A 1 93 ? -2.754 -9.405 48.533 1.00 35.84 93 VAL A N 1
ATOM 737 C CA . VAL A 1 93 ? -1.327 -9.579 48.297 1.00 35.84 93 VAL A CA 1
ATOM 738 C C . VAL A 1 93 ? -0.742 -8.177 48.248 1.00 35.84 93 VAL A C 1
ATOM 740 O O . VAL A 1 93 ? -0.770 -7.471 47.242 1.00 35.84 93 VAL A O 1
ATOM 743 N N . CYS A 1 94 ? -0.308 -7.767 49.435 1.00 42.56 94 CYS A N 1
ATOM 744 C CA . CYS A 1 94 ? 0.617 -6.691 49.704 1.00 42.56 94 CYS A CA 1
ATOM 745 C C . CYS A 1 94 ? 1.669 -6.629 48.592 1.00 42.56 94 CYS A C 1
ATOM 747 O O . CYS A 1 94 ? 2.308 -7.635 48.279 1.00 42.56 94 CYS A O 1
ATOM 749 N N . LEU A 1 95 ? 1.837 -5.442 48.008 1.00 46.78 95 LEU A N 1
ATOM 750 C CA . LEU A 1 95 ? 2.985 -5.098 47.179 1.00 46.78 95 LEU A CA 1
ATOM 751 C C . LEU A 1 95 ? 4.244 -5.171 48.048 1.00 46.78 95 LEU A C 1
ATOM 753 O O . LEU A 1 95 ? 4.710 -4.150 48.538 1.00 46.78 95 LEU A O 1
ATOM 757 N N . ASP A 1 96 ? 4.790 -6.366 48.232 1.00 40.62 96 ASP A N 1
ATOM 758 C CA . ASP A 1 96 ? 6.135 -6.548 48.753 1.00 40.62 96 ASP A CA 1
ATOM 759 C C . ASP A 1 96 ? 6.893 -7.528 47.860 1.00 40.62 96 ASP A C 1
ATOM 761 O O . ASP A 1 96 ? 6.762 -8.746 47.920 1.00 40.62 96 ASP A O 1
ATOM 765 N N . THR A 1 97 ? 7.653 -6.926 46.948 1.00 49.91 97 THR A N 1
ATOM 766 C CA . THR A 1 97 ? 9.081 -7.174 46.749 1.00 49.91 97 THR A CA 1
ATOM 767 C C . THR A 1 97 ? 9.605 -8.528 47.243 1.00 49.91 97 THR A C 1
ATOM 769 O O . THR A 1 97 ? 9.771 -8.721 48.442 1.00 49.91 97 THR A O 1
ATOM 772 N N . THR A 1 98 ? 10.068 -9.345 46.286 1.00 44.78 98 THR A N 1
ATOM 773 C CA . THR A 1 98 ? 11.141 -10.363 46.393 1.00 44.78 98 THR A CA 1
ATOM 774 C C . THR A 1 98 ? 10.742 -11.829 46.186 1.00 44.78 98 THR A C 1
ATOM 776 O O . THR A 1 98 ? 10.032 -12.436 46.972 1.00 44.78 98 THR A O 1
ATOM 779 N N . ALA A 1 99 ? 11.415 -12.391 45.174 1.00 39.69 99 ALA A N 1
ATOM 780 C CA . ALA A 1 99 ? 11.846 -13.780 44.997 1.00 39.69 99 ALA A CA 1
ATOM 781 C C . ALA A 1 99 ? 10.833 -14.843 44.537 1.00 39.69 99 ALA A C 1
ATOM 783 O O . ALA A 1 99 ? 10.133 -15.493 45.301 1.00 39.69 99 ALA A O 1
ATOM 784 N N . VAL A 1 100 ? 10.945 -15.104 43.232 1.00 48.97 100 VAL A N 1
ATOM 785 C CA . VAL A 1 100 ? 10.917 -16.406 42.549 1.00 48.97 100 VAL A CA 1
ATOM 786 C C . VAL A 1 100 ? 11.108 -17.625 43.465 1.00 48.97 100 VAL A C 1
ATOM 788 O O . VAL A 1 100 ? 12.135 -17.767 44.130 1.00 48.97 100 VAL A O 1
ATOM 791 N N . SER A 1 101 ? 10.207 -18.598 43.339 1.00 39.22 101 SER A N 1
ATOM 792 C CA . SER A 1 101 ? 10.550 -20.025 43.380 1.00 39.22 101 SER A CA 1
ATOM 793 C C . SER A 1 101 ? 9.558 -20.822 42.534 1.00 39.22 101 SER A C 1
ATOM 795 O O . SER A 1 101 ? 8.440 -21.096 42.950 1.00 39.22 101 SER A O 1
ATOM 797 N N . ALA A 1 102 ? 9.993 -21.178 41.323 1.00 49.44 102 ALA A N 1
ATOM 798 C CA . ALA A 1 102 ? 9.489 -22.346 40.600 1.00 49.44 102 ALA A CA 1
ATOM 799 C C . ALA A 1 102 ? 10.075 -23.631 41.232 1.00 49.44 102 ALA A C 1
ATOM 801 O O . ALA A 1 102 ? 11.082 -23.549 41.943 1.00 49.44 102 ALA A O 1
ATOM 802 N N . PRO A 1 103 ? 9.507 -24.820 40.962 1.00 46.78 103 PRO A N 1
ATOM 803 C CA . PRO A 1 103 ? 10.108 -25.655 39.908 1.00 46.78 103 PRO A CA 1
ATOM 804 C C . PRO A 1 103 ? 9.029 -26.385 39.079 1.00 46.78 103 PRO A C 1
ATOM 806 O O . PRO A 1 103 ? 8.156 -27.054 39.615 1.00 46.78 103 PRO A O 1
ATOM 809 N N . MET A 1 104 ? 8.922 -26.157 37.769 1.00 47.09 104 MET A N 1
ATOM 810 C CA . MET A 1 104 ? 9.656 -26.848 36.695 1.00 47.09 104 MET A CA 1
ATOM 811 C C . MET A 1 104 ? 9.818 -28.366 36.882 1.00 47.09 104 MET A C 1
ATOM 813 O O . MET A 1 104 ? 10.593 -28.814 37.720 1.00 47.09 104 MET A O 1
ATOM 817 N N . MET A 1 105 ? 9.218 -29.136 35.971 1.00 36.72 105 MET A N 1
ATOM 818 C CA . MET A 1 105 ? 9.815 -30.380 35.481 1.00 36.72 105 MET A CA 1
ATOM 819 C C . MET A 1 105 ? 10.402 -30.120 34.089 1.00 36.72 105 MET A C 1
ATOM 821 O O . MET A 1 105 ? 9.652 -29.766 33.180 1.00 36.72 105 MET A O 1
ATOM 825 N N . PRO A 1 106 ? 11.711 -30.341 33.890 1.00 50.75 106 PRO A N 1
ATOM 826 C CA . PRO A 1 106 ? 12.253 -30.669 32.578 1.00 50.75 106 PRO A CA 1
ATOM 827 C C . PRO A 1 106 ? 13.000 -32.016 32.634 1.00 50.75 106 PRO A C 1
ATOM 829 O O . PRO A 1 106 ? 13.731 -32.262 33.598 1.00 50.75 106 PRO A O 1
ATOM 832 N N . PRO A 1 107 ? 12.892 -32.901 31.628 1.00 45.72 107 PRO A N 1
ATOM 833 C CA . PRO A 1 107 ? 13.776 -34.047 31.561 1.00 45.72 107 PRO A CA 1
ATOM 834 C C . PRO A 1 107 ? 15.089 -33.708 30.844 1.00 45.72 107 PRO A C 1
ATOM 836 O O . PRO A 1 107 ? 15.113 -33.229 29.714 1.00 45.72 107 PRO A O 1
ATOM 839 N N . GLU A 1 108 ? 16.155 -34.050 31.567 1.00 46.28 108 GLU A N 1
ATOM 840 C CA . GLU A 1 108 ? 17.403 -34.666 31.104 1.00 46.28 108 GLU A CA 1
ATOM 841 C C . GLU A 1 108 ? 18.399 -33.846 30.276 1.00 46.28 108 GLU A C 1
ATOM 843 O O . GLU A 1 108 ? 18.326 -33.785 29.053 1.00 46.28 108 GLU A O 1
ATOM 848 N N . GLN A 1 109 ? 19.475 -33.413 30.950 1.00 39.81 109 GLN A N 1
ATOM 849 C CA . GLN A 1 109 ? 20.844 -33.534 30.426 1.00 39.81 109 GLN A CA 1
ATOM 850 C C . GLN A 1 109 ? 21.842 -33.932 31.543 1.00 39.81 109 GLN A C 1
ATOM 852 O O . GLN A 1 109 ? 21.588 -33.641 32.715 1.00 39.81 109 GLN A O 1
ATOM 857 N N . PRO A 1 110 ? 22.954 -34.634 31.222 1.00 47.81 110 PRO A N 1
ATOM 858 C CA . PRO A 1 110 ? 23.688 -35.481 32.168 1.00 47.81 110 PRO A CA 1
ATOM 859 C C . PRO A 1 110 ? 24.886 -34.805 32.874 1.00 47.81 110 PRO A C 1
ATOM 861 O O . PRO A 1 110 ? 25.769 -34.254 32.230 1.00 47.81 110 PRO A O 1
ATOM 864 N N . VAL A 1 111 ? 24.901 -34.943 34.208 1.00 45.22 111 VAL A N 1
ATOM 865 C CA . VAL A 1 111 ? 25.989 -35.291 35.164 1.00 45.22 111 VAL A CA 1
ATOM 866 C C . VAL A 1 111 ? 27.443 -34.818 34.905 1.00 45.22 111 VAL A C 1
ATOM 868 O O . VAL A 1 111 ? 28.096 -35.332 34.004 1.00 45.22 111 VAL A O 1
ATOM 871 N N . LEU A 1 112 ? 27.977 -33.957 35.806 1.00 38.53 112 LEU A N 1
ATOM 872 C CA . LEU A 1 112 ? 29.218 -34.075 36.644 1.00 38.53 112 LEU A CA 1
ATOM 873 C C . LEU A 1 112 ? 29.656 -32.687 37.241 1.00 38.53 112 LEU A C 1
ATOM 875 O O . LEU A 1 112 ? 29.297 -31.665 36.668 1.00 38.53 112 LEU A O 1
ATOM 879 N N . PRO A 1 113 ? 30.486 -32.600 38.318 1.00 44.44 113 PRO A N 1
ATOM 880 C CA . PRO A 1 113 ? 30.184 -32.611 39.763 1.00 44.44 113 PRO A CA 1
ATOM 881 C C . PRO A 1 113 ? 30.367 -31.212 40.458 1.00 44.44 113 PRO A C 1
ATOM 883 O O . PRO A 1 113 ? 30.694 -30.233 39.791 1.00 44.44 113 PRO A O 1
ATOM 886 N N . PRO A 1 114 ? 30.125 -31.063 41.784 1.00 52.78 114 PRO A N 1
ATOM 887 C CA . PRO A 1 114 ? 29.673 -29.809 42.397 1.00 52.78 114 PRO A CA 1
ATOM 888 C C . PRO A 1 114 ? 30.803 -28.961 43.002 1.00 52.78 114 PRO A C 1
ATOM 890 O O . PRO A 1 114 ? 31.701 -29.498 43.646 1.00 52.78 114 PRO A O 1
ATOM 893 N N . ALA A 1 115 ? 30.705 -27.631 42.907 1.00 34.31 115 ALA A N 1
ATOM 894 C CA . ALA A 1 115 ? 31.416 -26.733 43.817 1.00 34.31 115 ALA A CA 1
ATOM 895 C C . ALA A 1 115 ? 30.766 -25.340 43.897 1.00 34.31 115 ALA A C 1
ATOM 897 O O . ALA A 1 115 ? 30.799 -24.557 42.955 1.00 34.31 115 ALA A O 1
ATOM 898 N N . THR A 1 116 ? 30.258 -25.061 45.095 1.00 36.44 116 THR A N 1
ATOM 899 C CA . THR A 1 116 ? 30.286 -23.756 45.770 1.00 36.44 116 THR A CA 1
ATOM 900 C C . THR A 1 116 ? 29.381 -22.642 45.231 1.00 36.44 116 THR A C 1
ATOM 902 O O . THR A 1 116 ? 29.707 -21.876 44.333 1.00 36.44 116 THR A O 1
ATOM 905 N N . LEU A 1 117 ? 28.250 -22.531 45.927 1.00 49.66 117 LEU A N 1
ATOM 906 C CA . LEU A 1 117 ? 27.381 -21.372 46.108 1.00 49.66 117 LEU A CA 1
ATOM 907 C C . LEU A 1 117 ? 28.112 -20.017 46.027 1.00 49.66 117 LEU A C 1
ATOM 909 O O . LEU A 1 117 ? 28.874 -19.664 46.925 1.00 49.66 117 LEU A O 1
ATOM 913 N N . SER A 1 118 ? 27.785 -19.224 45.007 1.00 38.72 118 SER A N 1
ATOM 914 C CA . SER A 1 118 ? 27.760 -17.761 45.100 1.00 38.72 118 SER A CA 1
ATOM 915 C C . SER A 1 118 ? 26.889 -17.204 43.963 1.00 38.72 118 SER A C 1
ATOM 917 O O . SER A 1 118 ? 27.199 -17.467 42.799 1.00 38.72 118 SER A O 1
ATOM 919 N N . PRO A 1 119 ? 25.786 -16.482 44.236 1.00 41.59 119 PRO A N 1
ATOM 920 C CA . PRO A 1 119 ? 25.000 -15.857 43.183 1.00 41.59 119 PRO A CA 1
ATOM 921 C C . PRO A 1 119 ? 25.741 -14.600 42.713 1.00 41.59 119 PRO A C 1
ATOM 923 O O . PRO A 1 119 ? 25.661 -13.541 43.331 1.00 41.59 119 PRO A O 1
ATOM 926 N N . ALA A 1 120 ? 26.502 -14.721 41.628 1.00 48.44 120 ALA A N 1
ATOM 927 C CA . ALA A 1 120 ? 26.968 -13.556 40.886 1.00 48.44 120 ALA A CA 1
ATOM 928 C C . ALA A 1 120 ? 25.772 -12.946 40.120 1.00 48.44 120 ALA A C 1
ATOM 930 O O . ALA A 1 120 ? 25.009 -13.704 39.513 1.00 48.44 120 ALA A O 1
ATOM 931 N N . PRO A 1 121 ? 25.574 -11.614 40.117 1.00 48.88 121 PRO A N 1
ATOM 932 C CA . PRO A 1 121 ? 24.469 -10.996 39.393 1.00 48.88 121 PRO A CA 1
ATOM 933 C C . PRO A 1 121 ? 24.683 -11.156 37.885 1.00 48.88 121 PRO A C 1
ATOM 935 O O . PRO A 1 121 ? 25.689 -10.697 37.344 1.00 48.88 121 PRO A O 1
ATOM 938 N N . LEU A 1 122 ? 23.738 -11.800 37.199 1.00 54.41 122 LEU A N 1
ATOM 939 C CA . LEU A 1 122 ? 23.675 -11.773 35.739 1.00 54.41 122 LEU A CA 1
ATOM 940 C C . LEU A 1 122 ? 23.329 -10.344 35.280 1.00 54.41 122 LEU A C 1
ATOM 942 O O . LEU A 1 122 ? 22.479 -9.701 35.903 1.00 54.41 122 LEU A O 1
ATOM 946 N N . PRO A 1 123 ? 23.963 -9.824 34.213 1.00 57.47 123 PRO A N 1
ATOM 947 C CA . PRO A 1 123 ? 23.612 -8.519 33.669 1.00 57.47 123 PRO A CA 1
ATOM 948 C C . PRO A 1 123 ? 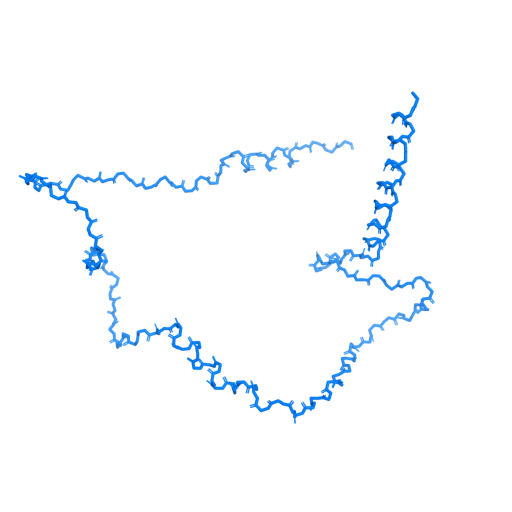22.178 -8.542 33.105 1.00 57.47 123 PRO A C 1
ATOM 950 O O . PRO A 1 123 ? 21.739 -9.577 32.595 1.00 57.47 123 PRO A O 1
ATOM 953 N N . PRO A 1 124 ? 21.438 -7.421 33.184 1.00 57.59 124 PRO A N 1
ATOM 954 C CA . PRO A 1 124 ? 20.075 -7.343 32.667 1.00 57.59 124 PRO A CA 1
ATOM 955 C C . PRO A 1 124 ? 20.043 -7.557 31.141 1.00 57.59 124 PRO A C 1
ATOM 957 O O . PRO A 1 124 ? 21.014 -7.208 30.458 1.00 57.59 124 PRO A O 1
ATOM 960 N N . PRO A 1 125 ? 18.939 -8.095 30.580 1.00 55.88 125 PRO A N 1
ATOM 961 C CA . PRO A 1 125 ? 18.755 -8.141 29.132 1.00 55.88 125 PRO A CA 1
ATOM 962 C C . PRO A 1 125 ? 18.814 -6.712 28.570 1.00 55.88 125 PRO A C 1
ATOM 964 O O . PRO A 1 125 ? 18.334 -5.784 29.231 1.00 55.88 125 PRO A O 1
ATOM 967 N N . PRO A 1 126 ? 19.409 -6.496 27.380 1.00 56.66 126 PRO A N 1
ATOM 968 C CA . PRO A 1 126 ? 19.469 -5.160 26.813 1.00 56.66 126 PRO A CA 1
ATOM 969 C C . PRO A 1 126 ? 18.037 -4.639 26.640 1.00 56.66 126 PRO A C 1
ATOM 971 O O . PRO A 1 126 ? 17.173 -5.393 26.177 1.00 56.66 126 PRO A O 1
ATOM 974 N N . PRO A 1 127 ? 17.765 -3.372 27.001 1.00 55.19 127 PRO A N 1
ATOM 975 C CA . PRO A 1 127 ? 16.470 -2.777 26.719 1.00 55.19 127 PRO A CA 1
ATOM 976 C C . PRO A 1 127 ? 16.231 -2.899 25.217 1.00 55.19 127 PRO A C 1
ATOM 978 O O . PRO A 1 127 ? 17.176 -2.743 24.434 1.00 55.19 127 PRO A O 1
ATOM 981 N N . GLN A 1 128 ? 14.994 -3.199 24.818 1.00 55.41 128 GLN A N 1
ATOM 982 C CA . GLN A 1 128 ? 14.589 -3.100 23.423 1.00 55.41 128 GLN A CA 1
ATOM 983 C C . GLN A 1 128 ? 14.870 -1.671 22.972 1.00 55.41 128 GLN A C 1
ATOM 985 O O . GLN A 1 128 ? 14.097 -0.747 23.218 1.00 55.41 128 GLN A O 1
ATOM 990 N N . ARG A 1 129 ? 16.044 -1.478 22.372 1.00 53.78 129 ARG A N 1
ATOM 991 C CA . ARG A 1 129 ? 16.378 -0.261 21.668 1.00 53.78 129 ARG A CA 1
ATOM 992 C C . ARG A 1 129 ? 15.450 -0.286 20.472 1.00 53.78 129 ARG A C 1
ATOM 994 O O . ARG A 1 129 ? 15.754 -0.943 19.482 1.00 53.78 129 ARG A O 1
ATOM 1001 N N . ILE A 1 130 ? 14.336 0.434 20.574 1.00 58.22 130 ILE A N 1
ATOM 1002 C CA . ILE A 1 130 ? 13.843 1.196 19.432 1.00 58.22 130 ILE A CA 1
ATOM 1003 C C . ILE A 1 130 ? 15.117 1.831 18.890 1.00 58.22 130 ILE A C 1
ATOM 1005 O O . ILE A 1 130 ? 15.792 2.573 19.613 1.00 58.22 130 ILE A O 1
ATOM 1009 N N . THR A 1 131 ? 15.602 1.329 17.759 1.00 58.97 131 THR A N 1
ATOM 1010 C CA . THR A 1 131 ? 16.908 1.736 17.263 1.00 58.97 131 THR A CA 1
ATOM 1011 C C . THR A 1 131 ? 16.856 3.255 17.176 1.00 58.97 131 THR A C 1
ATOM 1013 O O . THR A 1 131 ? 15.925 3.759 16.551 1.00 58.97 131 THR A O 1
ATOM 1016 N N . PRO A 1 132 ? 17.786 3.993 17.812 1.00 60.72 132 PRO A N 1
ATOM 1017 C CA . PRO A 1 132 ? 17.772 5.460 17.774 1.00 60.72 132 PRO A CA 1
ATOM 1018 C C . PRO A 1 132 ? 17.756 5.989 16.330 1.00 60.72 132 PRO A C 1
ATOM 1020 O O . PRO A 1 132 ? 17.317 7.099 16.076 1.00 60.72 132 PRO A O 1
ATOM 1023 N N . ASP A 1 133 ? 18.165 5.137 15.394 1.00 77.12 133 ASP A N 1
ATOM 1024 C CA . ASP A 1 133 ? 18.070 5.278 13.948 1.00 77.12 133 ASP A CA 1
ATOM 1025 C C . ASP A 1 133 ? 16.650 5.540 13.407 1.00 77.12 133 ASP A C 1
ATOM 1027 O O . ASP A 1 133 ? 16.485 6.365 12.517 1.00 77.12 133 ASP A O 1
ATOM 1031 N N . LEU A 1 134 ? 15.605 4.900 13.953 1.00 87.06 134 LEU A N 1
ATOM 1032 C CA . LEU A 1 134 ? 14.243 5.047 13.422 1.00 87.06 134 LEU A CA 1
ATOM 1033 C C . LEU A 1 134 ? 13.646 6.413 13.779 1.00 87.06 134 LEU A C 1
ATOM 1035 O O . LEU A 1 134 ? 13.120 7.099 12.910 1.00 87.06 134 LEU A O 1
ATOM 1039 N N . GLU A 1 135 ? 13.761 6.825 15.042 1.00 86.75 135 GLU A N 1
ATOM 1040 C CA . GLU A 1 135 ? 13.337 8.154 15.509 1.00 86.75 135 GLU A CA 1
ATOM 1041 C C . GLU A 1 135 ? 14.098 9.268 14.765 1.00 86.75 135 GLU A C 1
ATOM 1043 O O . GLU A 1 135 ? 13.517 10.266 14.340 1.00 86.75 135 GLU A O 1
ATOM 1048 N N . GLN A 1 136 ? 15.402 9.064 14.547 1.00 86.94 136 GLN A N 1
ATOM 1049 C CA . GLN A 1 136 ? 16.258 9.986 13.806 1.00 86.94 136 GLN A CA 1
ATOM 1050 C C . GLN A 1 136 ? 15.826 10.115 12.337 1.00 86.94 136 GLN A C 1
ATOM 1052 O O . GLN A 1 136 ? 15.734 11.233 11.833 1.00 86.94 136 GLN A O 1
ATOM 1057 N N . ALA A 1 137 ? 15.518 8.997 11.670 1.00 88.69 137 ALA A N 1
ATOM 1058 C CA . ALA A 1 137 ? 15.034 8.993 10.291 1.00 88.69 137 ALA A CA 1
ATOM 1059 C C . ALA A 1 137 ? 13.705 9.752 10.155 1.00 88.69 137 ALA A C 1
ATOM 1061 O O . ALA A 1 137 ? 13.532 10.537 9.222 1.00 88.69 137 ALA A O 1
ATOM 1062 N N . TRP A 1 138 ? 12.791 9.578 11.116 1.00 90.06 138 TRP A N 1
ATOM 1063 C CA . TRP A 1 138 ? 11.547 10.348 11.166 1.00 90.06 138 TRP A CA 1
ATOM 1064 C C . TRP A 1 138 ? 11.799 11.852 11.338 1.00 90.06 138 TRP A C 1
ATOM 1066 O O . TRP A 1 138 ? 11.197 12.649 10.620 1.00 90.06 138 TRP A O 1
ATOM 1076 N N . MET A 1 139 ? 12.715 12.258 12.225 1.00 91.12 139 MET A N 1
ATOM 1077 C CA . MET A 1 139 ? 13.074 13.674 12.385 1.00 91.12 139 MET A CA 1
ATOM 1078 C C . MET A 1 139 ? 13.698 14.280 11.122 1.00 91.12 139 MET A C 1
ATOM 1080 O O . MET A 1 139 ? 13.416 15.434 10.802 1.00 91.12 139 MET A O 1
ATOM 1084 N N . GLU A 1 140 ? 14.527 13.532 10.396 1.00 91.19 140 GLU A N 1
ATOM 1085 C CA . GLU A 1 140 ? 15.181 14.018 9.175 1.00 91.19 140 GLU A CA 1
ATOM 1086 C C . GLU A 1 140 ? 14.168 14.243 8.041 1.00 91.19 140 GLU A C 1
ATOM 1088 O O . GLU A 1 140 ? 14.197 15.280 7.378 1.00 91.19 140 GLU A O 1
ATOM 1093 N N . LEU A 1 141 ? 13.202 13.330 7.898 1.00 90.31 141 LEU A N 1
ATOM 1094 C CA . LEU A 1 141 ? 12.074 13.452 6.969 1.00 90.31 141 LEU A CA 1
ATOM 1095 C C . LEU A 1 141 ? 11.196 14.676 7.255 1.00 90.31 141 LEU A C 1
ATOM 1097 O O . LEU A 1 141 ? 10.772 15.357 6.324 1.00 90.31 141 LEU A O 1
ATOM 1101 N N . LEU A 1 142 ? 10.950 14.978 8.532 1.00 87.62 142 LEU A N 1
ATOM 1102 C CA . LEU A 1 142 ? 10.175 16.153 8.948 1.00 87.62 142 LEU A CA 1
ATOM 1103 C C . LEU A 1 142 ? 10.966 17.468 8.854 1.00 87.62 142 LEU A C 1
ATOM 1105 O O . LEU A 1 142 ? 10.375 18.542 8.929 1.00 87.62 142 LEU A O 1
ATOM 1109 N N . SER A 1 143 ? 12.290 17.395 8.695 1.00 87.38 143 SER A N 1
ATOM 1110 C CA . SER A 1 143 ? 13.184 18.558 8.610 1.00 87.38 143 SER A CA 1
ATOM 1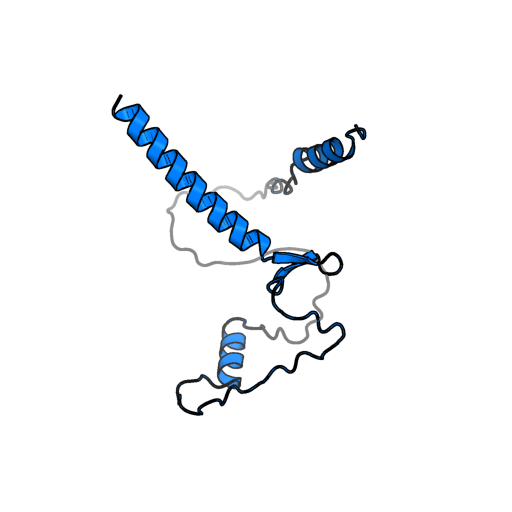111 C C . SER A 1 143 ? 13.472 19.007 7.173 1.00 87.38 143 SER A C 1
ATOM 1113 O O . SER A 1 143 ? 14.278 19.917 6.967 1.00 87.38 143 SER A O 1
ATOM 1115 N N . LEU A 1 144 ? 12.861 18.374 6.167 1.00 90.75 144 LEU A N 1
ATOM 1116 C CA . LEU A 1 144 ? 13.042 18.766 4.771 1.00 90.75 144 LEU A CA 1
ATOM 1117 C C . LEU A 1 144 ? 12.344 20.115 4.508 1.00 90.75 144 LEU A C 1
ATOM 1119 O O . LEU A 1 144 ? 11.172 20.265 4.855 1.00 90.75 144 LEU A O 1
ATOM 1123 N N . PRO A 1 145 ? 13.024 21.106 3.901 1.00 82.69 145 PRO A N 1
ATOM 1124 C CA . PRO A 1 145 ? 12.381 22.363 3.537 1.00 82.69 145 PRO A CA 1
ATOM 1125 C C . PRO A 1 145 ? 11.362 22.140 2.412 1.00 82.69 145 PRO A C 1
ATOM 1127 O O . PRO A 1 145 ? 11.605 21.351 1.497 1.00 82.69 145 PRO A O 1
ATOM 1130 N N . GLU A 1 146 ? 10.239 22.861 2.465 1.00 76.06 146 GLU A N 1
ATOM 1131 C CA . GLU A 1 146 ? 9.274 22.911 1.361 1.00 76.06 146 GLU A CA 1
ATOM 1132 C C . GLU A 1 146 ? 9.967 23.455 0.097 1.00 76.06 146 GLU A C 1
ATOM 1134 O O . GLU A 1 146 ? 10.591 24.520 0.134 1.00 76.06 146 GLU A O 1
ATOM 1139 N N . LEU A 1 147 ? 9.900 22.686 -0.997 1.00 58.38 147 LEU A N 1
ATOM 1140 C CA . LEU A 1 147 ? 10.421 23.045 -2.324 1.00 58.38 147 LEU A CA 1
ATOM 1141 C C . LEU A 1 147 ? 9.387 23.818 -3.145 1.00 58.38 147 LEU A C 1
ATOM 1143 O O . LEU A 1 147 ? 8.216 23.378 -3.174 1.00 58.38 147 LEU A O 1
#